Protein AF-S4RAH9-F1 (afdb_monomer)

Sequence (167 aa):
GRDCLVLNQGYLSEAGASLVDSTLGLNIVPKTKVVWLASEAFHYGAIDRAKSRGKKLALERVPEIGRRFHRIGLPPKVGSLQLFVEGYKDAEDWLRRFEVEPLPENTNKQLQLEFEKLVCLDYIIRNTDRGNDNWLIKYEPRKETDKDTEQEREPAVRIAAIDNGLA

pLDDT: mean 91.26, std 11.51, range [50.88, 98.69]

InterPro domains:
  IPR000403 Phosphatidylinositol 3-/4-kinase, catalytic domain [PF00454] (1-166)
  IPR000403 Phosphatidylinositol 3-/4-kinase, catalytic domain [PS50290] (1-167)
  IPR039756 Type II phosphatidylinositol 4-kinase Lsb6/PI4K2 [PTHR12865] (1-167)

Organism: Petromyzon marinus (NCBI:txid7757)

Secondary structure (DSSP, 8-state):
--TTSPTT-HHHHHHHHHHHHHHHT---SPPEEEEEE--TTS---HHHHHHHHHHHHHHHH-HHHHTT-S--SSPPEEEEEEPP-SS-EEHHHHHHHHHHSPPPHHHHHHHHHHHHHHHHHHHHTT-S---TTSEEEEEEPPP---TT----PPPEEEEEE---TT-

Solvent-accessible surface area (backbone atoms only — not comparable to full-atom values): 9682 Å² total; per-residue (Å²): 130,71,83,91,55,72,84,95,41,34,42,55,23,30,21,45,50,25,48,52,28,64,74,72,67,60,76,32,39,51,62,29,39,76,44,73,52,62,61,92,88,55,94,71,57,72,66,53,54,50,53,20,52,50,46,46,50,35,34,75,74,40,49,82,63,26,73,70,50,95,70,75,53,64,77,62,43,78,41,52,49,62,53,87,78,84,81,54,41,44,29,50,67,51,53,60,46,37,72,78,54,67,65,57,69,73,50,43,52,45,43,49,57,43,47,52,44,51,52,52,51,38,60,75,56,52,48,72,62,83,50,54,73,39,30,26,37,28,75,45,73,59,66,87,68,71,97,84,62,101,66,86,56,74,54,47,60,49,51,37,54,45,81,43,42,56,66

Structure (mmCIF, N/CA/C/O backbone):
data_AF-S4RAH9-F1
#
_entry.id   AF-S4RAH9-F1
#
loop_
_atom_site.group_PDB
_atom_site.id
_atom_site.type_sym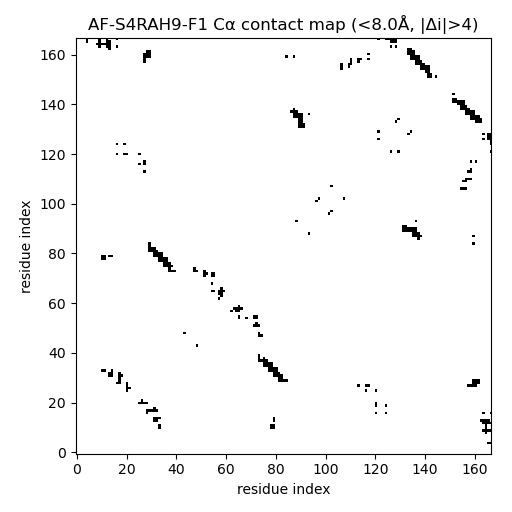bol
_atom_site.label_atom_id
_atom_site.label_alt_id
_atom_site.label_comp_id
_atom_site.label_asym_id
_atom_site.label_entity_id
_atom_site.label_seq_id
_atom_site.pdbx_PDB_ins_code
_atom_site.Cartn_x
_atom_site.Cartn_y
_atom_site.Cartn_z
_atom_site.occupancy
_atom_site.B_iso_or_equiv
_atom_site.auth_seq_id
_atom_site.auth_comp_id
_atom_site.auth_asym_id
_atom_site.auth_atom_id
_atom_site.pdbx_PDB_model_num
ATOM 1 N N . GLY A 1 1 ? 21.446 4.792 5.582 1.00 56.84 1 GLY A N 1
ATOM 2 C CA . GLY A 1 1 ? 20.286 3.996 5.138 1.00 56.84 1 GLY A CA 1
ATOM 3 C C . GLY A 1 1 ? 19.775 3.201 6.318 1.00 56.84 1 GLY A C 1
ATOM 4 O O . GLY A 1 1 ? 20.387 3.270 7.377 1.00 56.84 1 GLY A O 1
ATOM 5 N N . ARG A 1 2 ? 18.662 2.478 6.171 1.00 73.06 2 ARG A N 1
ATOM 6 C CA . ARG A 1 2 ? 18.265 1.460 7.154 1.00 73.06 2 ARG A CA 1
ATOM 7 C C . ARG A 1 2 ? 19.035 0.185 6.827 1.00 73.06 2 ARG A C 1
ATOM 9 O O . ARG A 1 2 ? 18.577 -0.614 6.021 1.00 73.06 2 ARG A O 1
ATOM 16 N N . ASP A 1 3 ? 20.228 0.035 7.396 1.00 81.75 3 ASP A N 1
ATOM 17 C CA . ASP A 1 3 ? 21.152 -1.066 7.063 1.00 81.75 3 ASP A CA 1
ATOM 18 C C . ASP A 1 3 ? 20.622 -2.455 7.474 1.00 81.75 3 ASP A C 1
ATOM 20 O O . ASP A 1 3 ? 21.165 -3.475 7.061 1.00 81.75 3 ASP A O 1
ATOM 24 N N . CYS A 1 4 ? 19.537 -2.506 8.254 1.00 89.81 4 CYS A N 1
ATOM 25 C CA . CYS A 1 4 ? 18.823 -3.736 8.595 1.00 89.81 4 CYS A CA 1
ATOM 26 C C . CYS A 1 4 ? 17.871 -4.240 7.494 1.00 89.81 4 CYS A C 1
ATOM 28 O O . CYS A 1 4 ? 17.354 -5.347 7.627 1.00 89.81 4 CYS A O 1
ATOM 30 N N . LEU A 1 5 ? 17.633 -3.462 6.430 1.00 91.06 5 LEU A N 1
ATOM 31 C CA . LEU A 1 5 ? 16.750 -3.839 5.323 1.00 91.06 5 LEU A CA 1
ATOM 32 C C . LEU A 1 5 ? 17.550 -4.314 4.108 1.00 91.06 5 LEU A C 1
ATOM 34 O O . LEU A 1 5 ? 18.593 -3.758 3.755 1.00 91.06 5 LEU A O 1
ATOM 38 N N . VAL A 1 6 ? 17.028 -5.328 3.418 1.00 90.69 6 VAL A N 1
ATOM 39 C CA . VAL A 1 6 ? 17.652 -5.855 2.200 1.00 90.69 6 VAL A CA 1
ATOM 40 C C . VAL A 1 6 ? 17.548 -4.834 1.064 1.00 90.69 6 VAL A C 1
ATOM 42 O O . VAL A 1 6 ? 16.490 -4.261 0.795 1.00 90.69 6 VAL A O 1
ATOM 45 N N . LEU A 1 7 ? 18.655 -4.631 0.348 1.00 90.81 7 LEU A N 1
ATOM 46 C CA . LEU A 1 7 ? 18.729 -3.668 -0.748 1.00 90.81 7 LEU A CA 1
ATOM 47 C C . LEU A 1 7 ? 17.733 -3.995 -1.872 1.00 90.81 7 LEU A C 1
ATOM 49 O O . LEU A 1 7 ? 17.713 -5.104 -2.404 1.00 90.81 7 LEU A O 1
ATOM 53 N N . ASN A 1 8 ? 16.974 -2.978 -2.294 1.00 89.06 8 ASN A N 1
ATOM 54 C CA . ASN A 1 8 ? 16.107 -2.998 -3.479 1.00 89.06 8 ASN A CA 1
ATOM 55 C C . ASN A 1 8 ? 15.004 -4.082 -3.467 1.00 89.06 8 ASN A C 1
ATOM 57 O O . ASN A 1 8 ? 14.599 -4.575 -4.522 1.00 89.06 8 ASN A O 1
ATOM 61 N N . GLN A 1 9 ? 14.506 -4.449 -2.281 1.00 94.81 9 GLN A N 1
ATOM 62 C CA . GLN A 1 9 ? 13.414 -5.420 -2.118 1.00 94.81 9 GLN A CA 1
ATOM 63 C C . GLN A 1 9 ? 12.109 -4.821 -1.575 1.00 94.81 9 GLN A C 1
ATOM 65 O O . GLN A 1 9 ? 11.194 -5.569 -1.249 1.00 94.81 9 GLN A O 1
ATOM 70 N N . GLY A 1 10 ? 11.963 -3.491 -1.551 1.00 96.44 10 GLY A N 1
ATOM 71 C CA . GLY A 1 10 ? 10.759 -2.855 -0.995 1.00 96.44 10 GLY A CA 1
ATOM 72 C C . GLY A 1 10 ? 9.451 -3.331 -1.641 1.00 96.44 10 GLY A C 1
ATOM 73 O O . GLY A 1 10 ? 8.479 -3.601 -0.951 1.00 96.44 10 GLY A O 1
ATOM 74 N N . TYR A 1 11 ? 9.443 -3.582 -2.955 1.00 97.56 11 TYR A N 1
ATOM 75 C CA . TYR A 1 11 ? 8.259 -4.122 -3.638 1.00 97.56 11 TYR A CA 1
ATOM 76 C C . TYR A 1 11 ? 7.879 -5.555 -3.211 1.00 97.56 11 TYR A C 1
ATOM 78 O O . TYR A 1 11 ? 6.719 -5.951 -3.349 1.00 97.56 11 TYR A O 1
ATOM 86 N N . LEU A 1 12 ? 8.845 -6.344 -2.724 1.00 98.19 12 LEU A N 1
ATOM 87 C CA . LEU A 1 12 ? 8.587 -7.659 -2.136 1.00 98.19 12 LEU A CA 1
ATOM 88 C C . LEU A 1 12 ? 8.042 -7.516 -0.719 1.00 98.19 12 LEU A C 1
ATOM 90 O O . 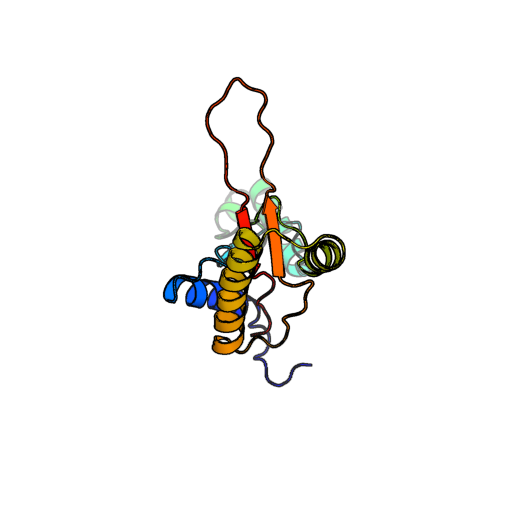LEU A 1 12 ? 7.127 -8.255 -0.377 1.00 98.19 12 LEU A O 1
ATOM 94 N N . SER A 1 13 ? 8.553 -6.554 0.055 1.00 98.12 13 SER A N 1
ATOM 95 C CA . SER A 1 13 ? 8.023 -6.218 1.383 1.00 98.12 13 SER A CA 1
ATOM 96 C C . SER A 1 13 ? 6.546 -5.789 1.287 1.00 98.12 13 SER A C 1
ATOM 98 O O . SER A 1 13 ? 5.685 -6.398 1.919 1.00 98.12 13 SER A O 1
ATOM 100 N N . GLU A 1 14 ? 6.204 -4.916 0.329 1.00 98.38 14 GLU A N 1
ATOM 101 C CA . GLU A 1 14 ? 4.817 -4.514 0.020 1.00 98.38 14 GLU A CA 1
ATOM 102 C C . GLU A 1 14 ? 3.884 -5.693 -0.308 1.00 98.38 14 GLU A C 1
ATOM 104 O O . GLU A 1 14 ? 2.777 -5.831 0.222 1.00 98.38 14 GLU A O 1
ATOM 109 N N . ALA A 1 15 ? 4.316 -6.570 -1.219 1.00 98.56 15 ALA A N 1
ATOM 110 C CA . ALA A 1 15 ? 3.536 -7.748 -1.589 1.00 98.56 15 ALA A CA 1
ATOM 111 C C . ALA A 1 15 ? 3.464 -8.774 -0.442 1.00 98.56 15 ALA A C 1
ATOM 113 O O . ALA A 1 15 ? 2.459 -9.478 -0.309 1.00 98.56 15 ALA A O 1
ATOM 114 N N . GLY A 1 16 ? 4.516 -8.849 0.377 1.00 98.50 16 GLY A N 1
ATOM 115 C CA . GLY A 1 16 ? 4.625 -9.689 1.563 1.00 98.50 16 GLY A CA 1
ATOM 116 C C . GLY A 1 16 ? 3.651 -9.270 2.659 1.00 98.50 16 GLY A C 1
ATOM 117 O O . GLY A 1 16 ? 2.943 -10.127 3.182 1.00 98.50 16 GLY A O 1
ATOM 118 N N . ALA A 1 17 ? 3.515 -7.971 2.928 1.00 98.69 17 ALA A N 1
ATOM 119 C CA . ALA A 1 17 ? 2.531 -7.449 3.875 1.00 98.69 17 ALA A CA 1
ATOM 120 C C . ALA A 1 17 ? 1.100 -7.854 3.482 1.00 98.69 17 ALA A C 1
ATOM 122 O O . ALA A 1 17 ? 0.357 -8.389 4.303 1.00 98.69 17 ALA A O 1
ATOM 123 N N . SER A 1 18 ? 0.738 -7.718 2.199 1.00 98.62 18 SER A N 1
ATOM 124 C CA . SER A 1 18 ? -0.571 -8.172 1.701 1.00 98.62 18 SER A CA 1
ATOM 125 C C . SER A 1 18 ? -0.749 -9.696 1.781 1.00 98.62 18 SER A C 1
ATOM 127 O O . SER A 1 18 ? -1.863 -10.181 1.984 1.00 98.62 18 SER A O 1
ATOM 129 N N . LEU A 1 19 ? 0.328 -10.474 1.630 1.00 98.69 19 LEU A N 1
ATOM 130 C CA . LEU A 1 19 ? 0.286 -11.925 1.816 1.00 98.69 19 LEU A CA 1
ATOM 131 C C . LEU A 1 19 ? 0.023 -12.294 3.285 1.00 98.69 19 LEU A C 1
ATOM 133 O O . LEU A 1 19 ? -0.875 -13.097 3.543 1.00 98.69 19 LEU A O 1
ATOM 137 N N . VAL A 1 20 ? 0.764 -11.700 4.224 1.00 98.62 20 VAL A N 1
ATOM 138 C CA . VAL A 1 20 ? 0.603 -11.917 5.672 1.00 98.62 20 VAL A CA 1
ATOM 139 C C . VAL A 1 20 ? -0.801 -11.523 6.124 1.00 98.62 20 VAL A C 1
ATOM 141 O O . VAL A 1 20 ? -1.477 -12.335 6.752 1.00 98.62 20 VAL A O 1
ATOM 144 N N . ASP A 1 21 ? -1.280 -10.345 5.718 1.00 98.69 21 ASP A N 1
ATOM 145 C CA . ASP A 1 21 ? -2.642 -9.867 5.987 1.00 98.69 21 ASP A CA 1
ATOM 146 C C . ASP A 1 21 ? -3.707 -10.892 5.568 1.00 98.69 21 ASP A C 1
ATOM 148 O O . ASP A 1 21 ? -4.536 -11.300 6.385 1.00 98.69 21 ASP A O 1
ATOM 152 N N . SER A 1 22 ? -3.627 -11.384 4.324 1.00 98.19 22 SER A N 1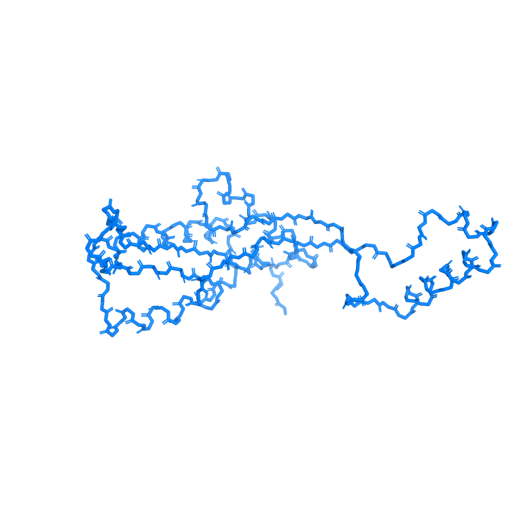
ATOM 153 C CA . SER A 1 22 ? -4.582 -12.368 3.800 1.00 98.19 22 SER A CA 1
ATOM 154 C C . SER A 1 22 ? -4.488 -13.735 4.484 1.00 98.19 22 SER A C 1
ATOM 156 O O . SER A 1 22 ? -5.493 -14.429 4.610 1.00 98.19 22 SER A O 1
ATOM 158 N N . THR A 1 23 ? -3.295 -14.115 4.949 1.00 98.31 23 THR A N 1
ATOM 159 C CA . THR A 1 23 ? -3.060 -15.390 5.647 1.00 98.31 23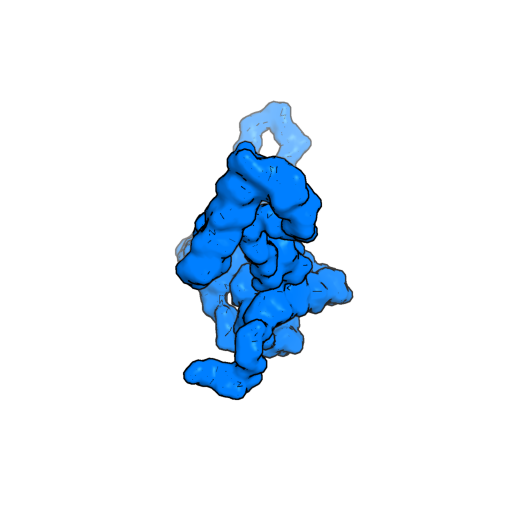 THR A CA 1
ATOM 160 C C . THR A 1 23 ? -3.647 -15.364 7.055 1.00 98.31 23 THR A C 1
ATOM 162 O O . THR A 1 23 ? -4.183 -16.365 7.522 1.00 98.31 23 THR A O 1
ATOM 165 N N . LEU A 1 24 ? -3.560 -14.213 7.722 1.00 97.88 24 LEU A N 1
ATOM 166 C CA . LEU A 1 24 ? -4.065 -14.003 9.077 1.00 97.88 24 LEU A CA 1
ATOM 167 C C . LEU A 1 24 ? -5.533 -13.553 9.114 1.00 97.88 24 LEU A C 1
ATOM 169 O O . LEU A 1 24 ? -6.122 -13.491 10.189 1.00 97.88 24 LEU A O 1
ATOM 173 N N . GLY A 1 25 ? -6.132 -13.236 7.962 1.00 97.88 25 GLY A N 1
ATOM 174 C CA . GLY A 1 25 ? -7.513 -12.759 7.883 1.00 97.88 25 GLY A CA 1
ATOM 175 C C . GLY A 1 25 ? -7.714 -11.374 8.507 1.00 97.88 25 GLY A C 1
ATOM 176 O O . GLY A 1 25 ? -8.804 -11.086 9.003 1.00 97.88 25 GLY A O 1
ATOM 177 N N . LEU A 1 26 ? -6.683 -10.520 8.496 1.00 98.12 26 LEU A N 1
ATOM 178 C CA . LEU A 1 26 ? -6.760 -9.164 9.054 1.00 98.12 26 LEU A CA 1
ATOM 179 C C . LEU A 1 26 ? -7.603 -8.249 8.154 1.00 98.12 26 LEU A C 1
ATOM 181 O O . LEU A 1 26 ? -8.483 -7.544 8.650 1.00 98.12 26 LEU A O 1
ATOM 185 N N . ASN A 1 27 ? -7.420 -8.364 6.833 1.00 98.00 27 ASN A N 1
ATOM 186 C CA . ASN A 1 27 ? -8.156 -7.636 5.796 1.00 98.00 27 ASN A CA 1
ATOM 187 C C . ASN A 1 27 ? -8.022 -6.106 5.896 1.00 98.00 27 ASN A C 1
ATOM 189 O O . ASN A 1 27 ? -8.980 -5.384 5.615 1.00 98.00 27 ASN A O 1
ATOM 193 N N . ILE A 1 28 ? -6.844 -5.618 6.289 1.00 98.31 28 ILE A N 1
ATOM 194 C CA . ILE A 1 28 ? -6.531 -4.187 6.416 1.00 98.31 28 ILE A CA 1
ATOM 195 C C . ILE A 1 28 ? -5.525 -3.711 5.362 1.00 98.31 28 ILE A C 1
ATOM 197 O O . ILE A 1 28 ? -5.495 -2.526 5.050 1.00 98.31 28 ILE A O 1
ATOM 201 N N . VAL A 1 29 ? -4.714 -4.593 4.769 1.00 98.62 29 VAL A N 1
ATOM 202 C CA . VAL A 1 29 ? -3.815 -4.220 3.661 1.00 98.62 29 VAL A CA 1
ATOM 203 C C . VAL A 1 29 ? -4.581 -4.303 2.338 1.00 98.62 29 VAL A C 1
ATOM 205 O O . VAL A 1 29 ? -5.002 -5.400 1.949 1.00 98.62 29 VAL A O 1
ATOM 208 N N . PRO A 1 30 ? -4.741 -3.201 1.577 1.00 98.56 30 PRO A N 1
ATOM 209 C CA . PRO A 1 30 ? -5.306 -3.283 0.236 1.00 98.56 30 PRO A CA 1
ATOM 210 C C . PRO A 1 30 ? -4.486 -4.254 -0.613 1.00 98.56 30 PRO A C 1
ATOM 212 O O . PRO A 1 30 ? -3.257 -4.244 -0.556 1.00 98.56 30 PRO A O 1
ATOM 215 N N . LYS A 1 31 ? -5.154 -5.113 -1.391 1.00 98.56 31 LYS A N 1
ATOM 216 C CA . LYS A 1 31 ? -4.495 -6.222 -2.093 1.00 98.56 31 LYS A CA 1
ATOM 217 C C . LYS A 1 31 ? -3.303 -5.728 -2.917 1.00 98.5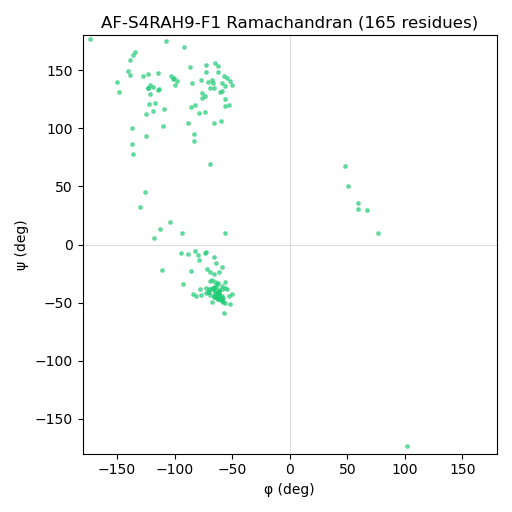6 31 LYS A C 1
ATOM 219 O O . LYS A 1 31 ? -3.486 -4.974 -3.872 1.00 98.56 31 LYS A O 1
ATOM 224 N N . THR A 1 32 ? -2.120 -6.244 -2.596 1.00 98.69 32 THR A N 1
ATOM 225 C CA . THR A 1 32 ? -0.860 -5.899 -3.261 1.00 98.69 32 THR A CA 1
ATOM 226 C C . THR A 1 32 ? -0.198 -7.143 -3.825 1.00 98.69 32 THR A C 1
ATOM 228 O O . THR A 1 32 ? -0.119 -8.180 -3.162 1.00 98.69 32 THR A O 1
ATOM 231 N N . LYS A 1 33 ? 0.276 -7.067 -5.072 1.00 98.56 33 LYS A N 1
ATOM 232 C CA . LYS A 1 33 ? 1.003 -8.160 -5.735 1.00 98.56 33 LYS A CA 1
ATOM 233 C C . LYS A 1 33 ? 2.184 -7.630 -6.540 1.00 98.56 33 LYS A C 1
ATOM 235 O O . LYS A 1 33 ? 2.205 -6.468 -6.938 1.00 98.56 33 LYS A O 1
ATOM 240 N N . VAL A 1 34 ? 3.146 -8.513 -6.802 1.00 98.50 34 VAL A N 1
ATOM 241 C CA . VAL A 1 34 ? 4.235 -8.254 -7.749 1.00 98.50 34 VAL A CA 1
ATOM 242 C C . VAL A 1 34 ? 3.681 -8.323 -9.168 1.00 98.50 34 VAL A C 1
ATOM 244 O O . VAL A 1 34 ? 3.044 -9.308 -9.541 1.00 98.50 34 VAL A O 1
ATOM 247 N N . VAL A 1 35 ? 3.928 -7.284 -9.959 1.00 98.25 35 VAL A N 1
ATOM 248 C CA . VAL A 1 35 ? 3.479 -7.182 -11.350 1.00 98.25 35 VAL A CA 1
ATOM 249 C C . VAL A 1 35 ? 4.602 -6.695 -12.258 1.00 98.25 35 VAL A C 1
ATOM 251 O O . VAL A 1 35 ? 5.609 -6.152 -11.802 1.00 98.25 35 VAL A O 1
ATOM 254 N N . TRP A 1 36 ? 4.399 -6.851 -13.566 1.00 97.88 36 TRP A N 1
ATOM 255 C CA . TRP A 1 36 ? 5.272 -6.316 -14.607 1.00 97.88 36 TRP A CA 1
ATOM 256 C C . TRP A 1 36 ? 4.483 -5.348 -15.477 1.00 97.88 36 TRP A C 1
ATOM 258 O O . TRP A 1 36 ? 3.563 -5.760 -16.179 1.00 97.88 36 TRP A O 1
ATOM 268 N N . LEU A 1 37 ? 4.854 -4.069 -15.457 1.00 97.31 37 LEU A N 1
ATOM 269 C CA . LEU A 1 37 ? 4.170 -3.024 -16.220 1.00 97.31 37 LEU A CA 1
ATOM 270 C C . LEU A 1 37 ? 5.160 -2.226 -17.067 1.00 97.31 37 LEU A C 1
ATOM 272 O O . LEU A 1 37 ? 6.288 -1.967 -16.654 1.00 97.31 37 LEU A O 1
ATOM 276 N N . ALA A 1 38 ? 4.729 -1.804 -18.252 1.00 95.81 38 ALA A N 1
ATOM 277 C CA . ALA A 1 38 ? 5.458 -0.861 -19.093 1.00 95.81 38 ALA A CA 1
ATOM 278 C C . ALA A 1 38 ? 4.570 0.359 -19.357 1.00 95.81 38 ALA A C 1
ATOM 280 O O . ALA A 1 38 ? 3.425 0.205 -19.772 1.00 95.81 38 ALA A O 1
ATOM 281 N N . SER A 1 39 ? 5.092 1.563 -19.129 1.00 95.19 39 SER A N 1
ATOM 282 C CA . SER A 1 39 ? 4.380 2.823 -19.380 1.00 95.19 39 SER A CA 1
ATOM 283 C C . SER A 1 39 ? 5.370 3.922 -19.742 1.00 95.19 39 SER A C 1
ATOM 285 O O . SER A 1 39 ? 6.421 4.029 -19.119 1.00 95.19 39 SER A O 1
ATOM 287 N N . GLU A 1 40 ? 5.051 4.778 -20.713 1.00 93.50 40 GLU A N 1
ATOM 288 C CA . GLU A 1 40 ? 5.933 5.891 -21.102 1.00 93.50 40 GLU A CA 1
ATOM 289 C C . GLU A 1 40 ? 6.186 6.896 -19.968 1.00 93.50 40 GLU A C 1
ATOM 291 O O . GLU A 1 40 ? 7.235 7.556 -19.964 1.00 93.50 40 GLU A O 1
ATOM 296 N N . ALA A 1 41 ? 5.264 6.957 -19.001 1.00 95.75 41 ALA A N 1
ATOM 297 C CA . ALA A 1 41 ? 5.355 7.785 -17.804 1.00 95.75 41 ALA A CA 1
ATOM 298 C C . ALA A 1 41 ? 6.404 7.279 -16.796 1.00 95.75 41 ALA A C 1
ATOM 300 O O . ALA A 1 41 ? 6.891 8.054 -15.979 1.00 95.75 41 ALA A O 1
ATOM 301 N N . PHE A 1 42 ? 6.798 6.000 -16.848 1.00 97.19 42 PHE A N 1
ATOM 302 C CA . PHE A 1 42 ? 7.822 5.474 -15.944 1.00 97.19 42 PHE A CA 1
ATOM 303 C C . PHE A 1 42 ? 9.225 5.979 -16.310 1.00 97.19 42 PHE A C 1
ATOM 305 O O . PHE A 1 42 ? 9.547 6.281 -17.463 1.00 97.19 42 PHE A O 1
ATOM 312 N N . HIS A 1 43 ? 10.114 6.026 -15.320 1.00 96.25 43 HIS A N 1
ATOM 313 C CA . HIS A 1 43 ? 11.495 6.450 -15.529 1.00 96.25 43 HIS A CA 1
ATOM 314 C C . HIS A 1 43 ? 12.314 5.370 -16.258 1.00 96.25 43 HIS A C 1
ATOM 316 O O . HIS A 1 43 ? 12.582 4.315 -15.694 1.00 96.25 43 HIS A O 1
ATOM 322 N N . TYR A 1 44 ? 12.761 5.626 -17.486 1.00 96.06 44 TYR A N 1
ATOM 323 C CA . TYR A 1 44 ? 13.624 4.718 -18.255 1.00 96.06 44 TYR A CA 1
ATOM 324 C C . TYR A 1 44 ? 14.904 5.427 -18.667 1.00 96.06 44 TYR A C 1
ATOM 326 O O . TYR A 1 44 ? 14.866 6.616 -18.990 1.00 96.06 44 TYR A O 1
ATOM 334 N N . GLY A 1 45 ? 16.005 4.675 -18.736 1.00 95.94 45 GLY A N 1
ATOM 335 C CA . GLY A 1 45 ? 17.274 5.186 -19.239 1.00 95.94 45 GLY A CA 1
ATOM 336 C C . GLY A 1 45 ? 17.179 5.628 -20.702 1.00 95.94 45 GLY A C 1
ATOM 337 O O . GLY A 1 45 ? 16.367 5.116 -21.480 1.00 95.94 45 GLY A O 1
ATOM 338 N N . ALA A 1 46 ? 18.044 6.566 -21.097 1.00 95.62 46 ALA A N 1
ATOM 339 C CA . ALA A 1 46 ? 18.062 7.122 -22.452 1.00 95.62 46 ALA A CA 1
ATOM 340 C C . ALA A 1 46 ? 18.188 6.034 -23.535 1.00 95.62 46 ALA A C 1
ATOM 342 O O . ALA A 1 46 ? 17.515 6.098 -24.565 1.00 95.62 46 ALA A O 1
ATOM 343 N N . ILE A 1 47 ? 18.987 4.996 -23.266 1.00 93.81 47 ILE A N 1
ATOM 344 C CA . ILE A 1 47 ? 19.196 3.860 -24.170 1.00 93.81 47 ILE A CA 1
ATOM 345 C C . ILE A 1 47 ? 17.897 3.075 -24.389 1.00 93.81 47 ILE A C 1
ATOM 347 O O . ILE A 1 47 ? 17.564 2.766 -25.532 1.00 93.81 47 ILE A O 1
ATOM 351 N N . ASP A 1 48 ? 17.141 2.771 -23.332 1.00 93.44 48 ASP A N 1
ATOM 352 C CA . ASP A 1 48 ? 15.885 2.019 -23.450 1.00 93.44 48 ASP A CA 1
ATOM 353 C C . ASP A 1 48 ? 14.832 2.807 -24.227 1.00 93.44 48 ASP A C 1
ATOM 355 O O . ASP A 1 48 ? 14.139 2.251 -25.084 1.00 93.44 48 ASP A O 1
ATOM 359 N N . ARG A 1 49 ? 14.760 4.124 -23.999 1.00 93.50 49 ARG A N 1
ATOM 360 C CA . ARG A 1 49 ? 13.873 5.009 -24.765 1.00 93.50 49 ARG A CA 1
ATOM 361 C C . ARG A 1 49 ? 14.278 5.071 -26.239 1.00 93.50 49 ARG A C 1
ATOM 363 O O . ARG A 1 49 ? 13.414 4.930 -27.105 1.00 93.50 49 ARG A O 1
ATOM 370 N N . ALA A 1 50 ? 15.568 5.225 -26.538 1.00 93.19 50 ALA A N 1
ATOM 371 C CA . ALA A 1 50 ? 16.074 5.249 -27.911 1.00 93.19 50 ALA A CA 1
ATOM 372 C C . ALA A 1 50 ? 15.829 3.916 -28.637 1.00 93.19 50 ALA A C 1
ATOM 374 O O . ALA A 1 50 ? 15.327 3.911 -29.761 1.00 93.19 50 ALA A O 1
ATOM 375 N N . LYS A 1 51 ? 16.094 2.782 -27.975 1.00 91.75 51 LYS A N 1
ATOM 376 C CA . LYS A 1 51 ? 15.825 1.438 -28.511 1.00 91.75 51 LYS A CA 1
ATOM 377 C C . LYS A 1 51 ? 14.338 1.217 -28.778 1.00 91.75 51 LYS A C 1
ATOM 379 O O . LYS A 1 51 ? 13.992 0.703 -29.839 1.00 91.75 51 LYS A O 1
ATOM 384 N N . SER A 1 52 ? 13.466 1.611 -27.848 1.00 91.50 52 SER A N 1
ATOM 385 C CA . SER A 1 52 ? 12.009 1.516 -28.011 1.00 91.50 52 SER A CA 1
ATOM 386 C C . SER A 1 52 ? 11.535 2.292 -29.247 1.00 91.50 52 SER A C 1
ATOM 388 O O . SER A 1 52 ? 10.865 1.727 -30.115 1.00 91.50 52 SER A O 1
ATOM 390 N N . ARG A 1 53 ? 11.976 3.552 -29.393 1.00 90.44 53 ARG A N 1
ATOM 391 C CA . ARG A 1 53 ? 11.663 4.404 -30.554 1.00 90.44 53 ARG A CA 1
ATOM 392 C C . ARG A 1 53 ? 12.201 3.825 -31.862 1.00 90.44 53 ARG A C 1
ATOM 394 O O . ARG A 1 53 ? 11.461 3.741 -32.835 1.00 90.44 53 ARG A O 1
ATOM 401 N N . GLY A 1 54 ? 13.460 3.387 -31.878 1.00 89.94 54 GLY A N 1
ATOM 402 C CA . GLY A 1 54 ? 14.096 2.820 -33.067 1.00 89.94 54 GLY A CA 1
ATOM 403 C C . GLY A 1 54 ? 13.408 1.544 -33.554 1.00 89.94 54 GLY A C 1
ATOM 404 O O . GLY A 1 54 ? 13.160 1.398 -34.747 1.00 89.94 54 GLY A O 1
ATOM 405 N N . LYS A 1 55 ? 13.022 0.649 -32.635 1.00 88.81 55 LYS A N 1
ATOM 406 C CA . LYS A 1 55 ? 12.266 -0.567 -32.978 1.00 88.81 55 LYS A CA 1
ATOM 407 C C . LYS A 1 55 ? 10.875 -0.255 -33.521 1.00 88.81 55 LYS A C 1
ATOM 409 O O . LYS A 1 55 ? 10.454 -0.894 -34.480 1.00 88.81 55 LYS A O 1
ATOM 414 N N . LYS A 1 56 ? 10.182 0.726 -32.933 1.00 88.75 56 LYS A N 1
ATOM 415 C CA . LYS A 1 56 ? 8.873 1.181 -33.418 1.00 88.75 56 LYS A CA 1
ATOM 416 C C . LYS A 1 56 ? 8.984 1.756 -34.835 1.00 88.75 56 LYS A C 1
ATOM 418 O O . LYS A 1 56 ? 8.261 1.325 -35.723 1.00 88.75 56 LYS A O 1
ATOM 423 N N . LEU A 1 57 ? 9.977 2.614 -35.072 1.00 88.88 57 LEU A N 1
ATOM 424 C CA . LEU A 1 57 ? 10.249 3.183 -36.392 1.00 88.88 57 LEU A CA 1
ATOM 425 C C . LEU A 1 57 ? 10.610 2.112 -37.430 1.00 88.88 57 LEU A C 1
ATOM 427 O O . LEU A 1 57 ? 10.165 2.181 -38.571 1.00 88.88 57 LEU A O 1
ATOM 431 N N . ALA A 1 58 ? 11.415 1.120 -37.051 1.00 87.62 58 ALA A N 1
ATOM 432 C CA . ALA A 1 58 ? 11.774 0.015 -37.932 1.00 87.62 58 ALA A CA 1
ATOM 433 C C . ALA A 1 58 ? 10.560 -0.858 -38.283 1.00 87.62 58 ALA A C 1
ATOM 435 O O . ALA A 1 58 ? 10.451 -1.287 -39.425 1.00 87.62 58 ALA A O 1
ATOM 436 N N . LEU A 1 59 ? 9.624 -1.072 -37.351 1.00 88.12 59 LEU A N 1
ATOM 437 C CA . LEU A 1 59 ? 8.350 -1.732 -37.650 1.00 88.12 59 LEU A CA 1
ATOM 438 C C . LEU A 1 59 ? 7.505 -0.943 -38.651 1.00 88.12 59 LEU A C 1
ATOM 440 O O . LEU A 1 59 ? 6.956 -1.540 -39.571 1.00 88.12 59 LEU A O 1
ATOM 444 N N . GLU A 1 60 ? 7.425 0.375 -38.481 1.00 89.19 60 GLU A N 1
ATOM 445 C CA . GLU A 1 60 ? 6.635 1.253 -39.348 1.00 89.19 60 GLU A CA 1
ATOM 446 C C . GLU A 1 60 ? 7.255 1.401 -40.748 1.00 89.19 60 GLU A C 1
ATOM 448 O O . GLU A 1 60 ? 6.534 1.390 -41.742 1.00 89.19 60 GLU A O 1
ATOM 453 N N . ARG A 1 61 ? 8.588 1.519 -40.846 1.00 90.31 61 ARG A N 1
ATOM 454 C CA . ARG A 1 61 ? 9.295 1.790 -42.113 1.00 90.31 61 ARG A CA 1
ATOM 455 C C . ARG A 1 61 ? 9.755 0.546 -42.865 1.00 90.31 61 ARG A C 1
ATOM 457 O O . ARG A 1 61 ? 9.792 0.572 -44.089 1.00 90.31 61 ARG A O 1
ATOM 464 N N . VAL A 1 62 ? 10.144 -0.517 -42.160 1.00 89.88 62 VAL A N 1
ATOM 465 C CA . VAL A 1 62 ? 10.630 -1.770 -42.765 1.00 89.88 62 VAL A CA 1
ATOM 466 C C . VAL A 1 62 ? 10.000 -2.967 -42.039 1.00 89.88 62 VAL A C 1
ATOM 468 O O . VAL A 1 62 ? 10.650 -3.617 -41.208 1.00 89.88 62 VAL A O 1
ATOM 471 N N . PRO A 1 63 ? 8.728 -3.296 -42.342 1.00 83.94 63 PRO A N 1
ATOM 472 C CA . PRO A 1 63 ? 7.967 -4.301 -41.598 1.00 83.94 63 PRO A CA 1
ATOM 473 C C . PRO A 1 63 ? 8.635 -5.682 -41.534 1.00 83.94 63 PRO A C 1
ATOM 475 O O . PRO A 1 63 ? 8.512 -6.373 -40.524 1.00 83.94 63 PRO A O 1
ATOM 478 N N . GLU A 1 64 ? 9.387 -6.079 -42.566 1.00 86.50 64 GLU A N 1
ATOM 479 C CA . GLU A 1 64 ? 10.129 -7.350 -42.606 1.00 86.50 64 GLU A CA 1
ATOM 480 C C . GLU A 1 64 ? 11.207 -7.466 -41.519 1.00 86.50 64 GLU A C 1
ATOM 482 O O . GLU A 1 64 ? 11.460 -8.557 -41.004 1.00 86.50 64 GLU A O 1
ATOM 487 N N . ILE A 1 65 ? 11.830 -6.342 -41.149 1.00 77.50 65 ILE A N 1
ATOM 488 C CA . ILE A 1 65 ? 12.807 -6.264 -40.057 1.00 77.50 65 ILE A CA 1
ATOM 489 C C . ILE A 1 65 ? 12.069 -6.110 -38.728 1.00 77.50 65 ILE A C 1
ATOM 491 O O . ILE A 1 65 ? 12.396 -6.789 -37.756 1.00 77.50 65 ILE A O 1
ATOM 495 N N . GLY A 1 66 ? 11.036 -5.265 -38.685 1.00 75.81 66 GLY A N 1
ATOM 496 C CA . GLY A 1 66 ? 10.273 -5.003 -37.468 1.00 75.81 66 GLY A CA 1
ATOM 497 C C . GLY A 1 66 ? 9.565 -6.224 -36.884 1.00 75.81 66 GLY A C 1
ATOM 498 O O . GLY A 1 66 ? 9.587 -6.419 -35.670 1.00 75.81 66 GLY A O 1
ATOM 499 N N . ARG A 1 67 ? 8.999 -7.092 -37.735 1.00 82.38 67 ARG A N 1
ATOM 500 C CA . ARG A 1 67 ? 8.336 -8.341 -37.313 1.00 82.38 67 ARG A CA 1
ATOM 501 C C . ARG A 1 67 ? 9.288 -9.346 -36.655 1.00 82.38 67 ARG A C 1
ATOM 503 O O . ARG A 1 67 ? 8.823 -10.254 -35.978 1.00 82.38 67 ARG A O 1
ATOM 510 N N . ARG A 1 68 ? 10.609 -9.180 -36.812 1.00 83.19 68 ARG A N 1
ATOM 511 C CA . ARG A 1 68 ? 11.621 -10.017 -36.141 1.00 83.19 68 ARG A CA 1
ATOM 512 C C . ARG A 1 68 ? 11.846 -9.615 -34.682 1.00 83.19 68 ARG A C 1
ATOM 514 O O . ARG A 1 68 ? 12.487 -10.354 -33.936 1.00 83.19 68 ARG A O 1
ATOM 521 N N . PHE A 1 69 ? 11.358 -8.451 -34.245 1.00 83.75 69 PHE A N 1
ATOM 522 C CA . PHE A 1 69 ? 11.497 -8.038 -32.854 1.00 83.75 69 PHE A CA 1
ATOM 523 C C . PHE A 1 69 ? 10.464 -8.738 -31.968 1.00 83.75 69 PHE A C 1
ATOM 525 O O . PHE A 1 69 ? 9.285 -8.411 -31.998 1.00 83.75 69 PHE A O 1
ATOM 532 N N . HIS A 1 70 ? 10.937 -9.606 -31.070 1.00 78.56 70 HIS A N 1
ATOM 533 C CA . HIS A 1 70 ? 10.110 -10.252 -30.038 1.00 78.56 70 HIS A CA 1
ATOM 534 C C . HIS A 1 70 ? 9.401 -9.271 -29.086 1.00 78.56 70 HIS A C 1
ATOM 536 O O . HIS A 1 70 ? 8.459 -9.642 -28.392 1.00 78.56 70 HIS A O 1
ATOM 542 N N . ARG A 1 71 ? 9.871 -8.019 -29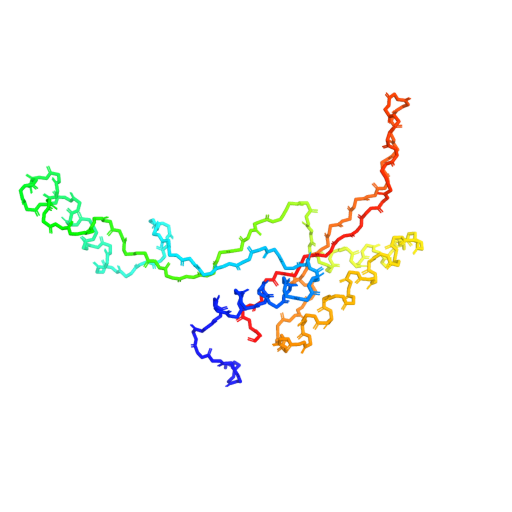.006 1.00 78.69 71 ARG A N 1
ATOM 543 C CA . ARG A 1 71 ? 9.259 -6.965 -28.192 1.00 78.69 71 ARG A CA 1
ATOM 544 C C . ARG A 1 71 ? 9.458 -5.604 -28.840 1.00 78.69 71 ARG A C 1
ATOM 546 O O . ARG A 1 71 ? 10.590 -5.226 -29.168 1.00 78.69 71 ARG A O 1
ATOM 553 N N . ILE A 1 72 ? 8.358 -4.868 -28.929 1.00 83.44 72 ILE A N 1
ATOM 554 C CA . ILE A 1 72 ? 8.278 -3.490 -29.406 1.00 83.44 72 ILE A CA 1
ATOM 555 C C . ILE A 1 72 ? 7.735 -2.647 -28.251 1.00 83.44 72 ILE A C 1
ATOM 557 O O . ILE A 1 72 ? 6.818 -3.078 -27.558 1.00 83.44 72 ILE A O 1
ATOM 561 N N . GLY A 1 73 ? 8.337 -1.482 -28.013 1.00 88.88 73 GLY A N 1
ATOM 562 C CA . GLY A 1 73 ? 8.029 -0.644 -26.855 1.00 88.88 73 GLY A CA 1
ATOM 563 C C . GLY A 1 73 ? 9.057 -0.745 -25.725 1.00 88.88 73 GLY A C 1
ATOM 564 O O . GLY A 1 73 ? 10.132 -1.338 -25.870 1.00 88.88 73 GLY A O 1
ATOM 565 N N . LEU A 1 74 ? 8.730 -0.108 -24.599 1.00 93.50 74 LEU A N 1
ATOM 566 C CA . LEU A 1 74 ? 9.587 -0.050 -23.414 1.00 93.50 74 LEU A CA 1
ATOM 567 C C . LEU A 1 74 ? 9.613 -1.404 -22.684 1.00 93.50 74 LEU A C 1
ATOM 569 O O . LEU A 1 74 ? 8.621 -2.136 -22.705 1.00 93.50 74 LEU A O 1
ATOM 573 N N . PRO A 1 75 ? 10.734 -1.769 -22.034 1.00 93.88 75 PRO A N 1
ATOM 574 C CA . PRO A 1 75 ? 10.787 -2.991 -21.244 1.00 93.88 75 PRO A CA 1
ATOM 575 C C . PRO A 1 75 ? 9.854 -2.881 -20.023 1.00 93.88 75 PRO A C 1
ATOM 577 O O . PRO A 1 75 ? 9.805 -1.827 -19.389 1.00 93.88 75 PRO A O 1
ATOM 580 N N . PRO A 1 76 ? 9.113 -3.939 -19.657 1.00 95.69 76 PRO A N 1
ATOM 581 C CA . PRO A 1 76 ? 8.308 -3.922 -18.450 1.00 95.69 76 PRO A CA 1
ATOM 582 C C . PRO A 1 76 ? 9.209 -3.890 -17.216 1.00 95.69 76 PRO A C 1
ATOM 584 O O . PRO A 1 76 ? 10.254 -4.543 -17.171 1.00 95.69 76 PRO A O 1
ATOM 587 N N . LYS A 1 77 ? 8.787 -3.124 -16.218 1.00 96.94 77 LYS A N 1
ATOM 588 C CA . LYS A 1 77 ? 9.418 -3.021 -14.909 1.00 96.94 77 LYS A CA 1
ATOM 589 C C . LYS A 1 77 ? 8.660 -3.877 -13.913 1.00 96.94 77 LYS A C 1
ATOM 591 O O . LYS A 1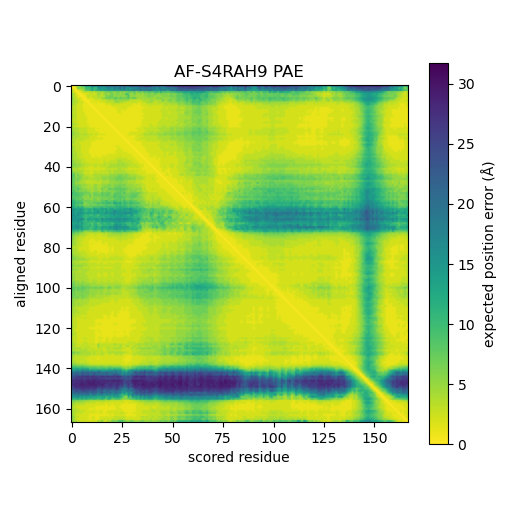 77 ? 7.431 -3.865 -13.912 1.00 96.94 77 LYS A O 1
ATOM 596 N N . VAL A 1 78 ? 9.410 -4.598 -13.086 1.00 97.81 78 VAL A N 1
ATOM 597 C CA . VAL A 1 78 ? 8.863 -5.289 -11.920 1.00 97.81 78 VAL A CA 1
ATOM 598 C C . VAL A 1 78 ? 8.617 -4.279 -10.800 1.00 97.81 78 VAL A C 1
ATOM 600 O O . VAL A 1 78 ? 9.411 -3.354 -10.622 1.00 97.81 78 VAL A O 1
ATOM 603 N N . GLY A 1 79 ? 7.522 -4.447 -10.070 1.00 98.06 79 GLY A N 1
ATOM 604 C CA . GLY A 1 79 ? 7.186 -3.636 -8.905 1.00 98.06 79 GLY A CA 1
ATOM 605 C C . GLY A 1 79 ? 5.947 -4.166 -8.194 1.00 98.06 79 GLY A C 1
ATOM 606 O O . GLY A 1 79 ? 5.327 -5.132 -8.643 1.00 98.06 79 GLY A O 1
ATOM 607 N N . SER A 1 80 ? 5.594 -3.539 -7.078 1.00 98.25 80 SER A N 1
ATOM 608 C CA . SER A 1 80 ? 4.358 -3.797 -6.351 1.00 98.25 80 SER A CA 1
ATOM 609 C C . SER A 1 80 ? 3.233 -2.972 -6.968 1.00 98.25 80 SER A C 1
ATOM 611 O O . SER A 1 80 ? 3.420 -1.817 -7.349 1.00 98.25 80 SER A O 1
ATOM 613 N N . LEU A 1 81 ? 2.056 -3.578 -7.085 1.00 98.56 81 LEU A N 1
ATOM 614 C CA . LEU A 1 81 ? 0.824 -2.890 -7.444 1.00 98.56 81 LEU A CA 1
ATOM 615 C C . LEU A 1 81 ? -0.212 -3.175 -6.369 1.00 98.56 81 LEU A C 1
ATOM 617 O O . LEU A 1 81 ? -0.652 -4.318 -6.218 1.00 98.56 81 LEU A O 1
ATOM 621 N N . GLN A 1 82 ? -0.555 -2.128 -5.629 1.00 98.69 82 GLN A N 1
ATOM 622 C CA . GLN A 1 82 ? -1.568 -2.130 -4.585 1.00 98.69 82 GLN A CA 1
ATOM 623 C C . GLN A 1 82 ? -2.891 -1.590 -5.139 1.00 98.69 82 GLN A C 1
ATOM 625 O O . GLN A 1 82 ? -2.899 -0.652 -5.938 1.00 98.69 82 GLN A O 1
ATOM 630 N N . LEU A 1 83 ? -4.012 -2.190 -4.734 1.00 98.38 83 LEU A N 1
ATOM 631 C CA . LEU A 1 83 ? -5.335 -1.650 -5.043 1.00 98.38 83 LEU A CA 1
ATOM 632 C C . LEU A 1 83 ? -5.557 -0.312 -4.334 1.00 98.38 83 LEU A C 1
ATOM 634 O O . LEU A 1 83 ? -5.310 -0.184 -3.138 1.00 98.38 83 LEU A O 1
ATOM 638 N N . PHE A 1 84 ? -6.078 0.661 -5.077 1.00 98.00 84 PHE A N 1
ATOM 639 C CA . PHE A 1 84 ? -6.483 1.947 -4.526 1.00 98.00 84 PHE A CA 1
ATOM 640 C C . PHE A 1 84 ? -7.743 1.796 -3.661 1.00 98.00 84 PHE A C 1
ATOM 642 O O . PHE A 1 84 ? -8.661 1.058 -4.028 1.00 98.00 84 PHE A O 1
ATOM 649 N N . VAL A 1 85 ? -7.792 2.505 -2.531 1.00 96.62 85 VAL A N 1
ATOM 650 C CA . VAL A 1 85 ? -8.946 2.532 -1.621 1.00 96.62 85 VAL A CA 1
ATOM 651 C C . VAL A 1 85 ? -9.568 3.924 -1.579 1.00 96.62 85 VAL A C 1
ATOM 653 O O . VAL A 1 85 ? -8.877 4.929 -1.448 1.00 96.62 85 VAL A O 1
ATOM 656 N N . GLU A 1 86 ? -10.892 3.988 -1.693 1.00 96.19 86 GLU A N 1
ATOM 657 C CA . GLU A 1 86 ? -11.635 5.245 -1.807 1.00 96.19 86 GLU A CA 1
ATOM 658 C C . GLU A 1 86 ? -12.264 5.679 -0.478 1.00 96.19 86 GLU A C 1
ATOM 660 O O . GLU A 1 86 ? -12.777 4.862 0.293 1.00 96.19 86 GLU A O 1
ATOM 665 N N . GLY A 1 87 ? -12.284 6.992 -0.234 1.00 95.62 87 GLY A N 1
ATOM 666 C CA . GLY A 1 87 ? -12.928 7.588 0.943 1.00 95.62 87 GLY A CA 1
ATOM 667 C C . GLY A 1 87 ? -12.135 7.452 2.246 1.00 95.62 87 GLY A C 1
ATOM 668 O O . GLY A 1 87 ? -12.666 7.753 3.312 1.00 95.62 87 GLY A O 1
ATOM 669 N N . TYR A 1 88 ? -10.885 7.009 2.161 1.00 97.31 88 TYR A N 1
ATOM 670 C CA . TYR A 1 88 ? -9.937 6.985 3.268 1.00 97.31 88 TYR A CA 1
ATOM 671 C C . TYR A 1 88 ? -9.195 8.326 3.376 1.00 97.31 88 TYR A C 1
ATOM 673 O O . TYR A 1 88 ? -9.039 9.037 2.381 1.00 97.31 88 TYR A O 1
ATOM 681 N N . LYS A 1 89 ? -8.748 8.667 4.585 1.00 96.75 89 LYS A N 1
ATOM 682 C CA . LYS A 1 89 ? -7.842 9.790 4.869 1.00 96.75 89 LYS A CA 1
ATOM 683 C C . LYS A 1 89 ? -6.777 9.352 5.862 1.00 96.75 89 LYS A C 1
ATOM 685 O O . LYS A 1 89 ? -6.982 8.353 6.550 1.00 96.75 89 LYS A O 1
ATOM 690 N N . ASP A 1 90 ? -5.702 10.115 5.956 1.00 96.69 90 ASP A N 1
ATOM 691 C CA . ASP A 1 90 ? -4.601 9.889 6.888 1.00 96.69 90 ASP A CA 1
ATOM 692 C C . ASP A 1 90 ? -5.131 9.683 8.311 1.00 96.69 90 ASP A C 1
ATOM 694 O O . ASP A 1 90 ? -6.068 10.358 8.758 1.00 96.69 90 ASP A O 1
ATOM 698 N N . ALA A 1 91 ? -4.566 8.713 9.026 1.00 97.44 91 ALA A N 1
ATOM 699 C CA . ALA A 1 91 ? -5.017 8.424 10.375 1.00 97.44 91 ALA A CA 1
ATOM 700 C C . ALA A 1 91 ? -4.771 9.607 11.312 1.00 97.44 91 ALA A C 1
ATOM 702 O O . ALA A 1 91 ? -5.632 9.905 12.136 1.00 97.44 91 ALA A O 1
ATOM 703 N N . GLU A 1 92 ? -3.663 10.334 11.144 1.00 96.50 92 GLU A N 1
ATOM 704 C CA . GLU A 1 92 ? -3.387 11.562 11.894 1.00 96.50 92 GLU A CA 1
ATOM 705 C C . GLU A 1 92 ? -4.542 12.578 11.813 1.00 96.50 92 GLU A C 1
ATOM 707 O O . GLU A 1 92 ? -4.968 13.113 12.840 1.00 96.50 92 GLU A O 1
ATOM 712 N N . ASP A 1 93 ? -5.101 12.794 10.618 1.00 95.94 93 ASP A N 1
ATOM 713 C CA . ASP A 1 93 ? -6.220 13.716 10.402 1.00 95.94 93 ASP A CA 1
ATOM 714 C C . ASP A 1 93 ? -7.469 13.307 11.188 1.00 95.94 93 ASP A C 1
ATOM 716 O O . ASP A 1 93 ? -8.190 14.160 11.715 1.00 95.94 93 ASP A O 1
ATOM 720 N N . TRP A 1 94 ? -7.759 12.006 11.244 1.00 96.19 94 TRP A N 1
ATOM 721 C CA . TRP A 1 94 ? -8.921 11.478 11.954 1.00 96.19 94 TRP A CA 1
ATOM 722 C C . TRP A 1 94 ? -8.712 11.436 13.463 1.00 96.19 94 TRP A C 1
ATOM 724 O O . TRP A 1 94 ? -9.597 11.864 14.200 1.00 96.19 94 TRP A O 1
ATOM 734 N N . LEU A 1 95 ? -7.543 10.994 13.924 1.00 96.31 95 LEU A N 1
ATOM 735 C CA . LEU A 1 95 ? -7.214 10.930 15.346 1.00 96.31 95 LEU A CA 1
ATOM 736 C C . LEU A 1 95 ? -7.303 12.315 15.997 1.00 96.31 95 LEU A C 1
ATOM 738 O O . LEU A 1 95 ? -7.968 12.457 17.020 1.00 96.31 95 LEU A O 1
ATOM 742 N N . ARG A 1 96 ? -6.765 13.360 15.350 1.00 96.19 96 ARG A N 1
ATOM 743 C CA . ARG A 1 96 ? -6.901 14.750 15.827 1.00 96.19 96 ARG A CA 1
ATOM 744 C C . ARG A 1 96 ? -8.359 15.205 15.937 1.00 96.19 96 ARG A C 1
ATOM 746 O O . ARG A 1 96 ? -8.703 15.964 16.838 1.00 96.19 96 ARG A O 1
ATOM 753 N N . ARG A 1 97 ? -9.236 14.765 15.027 1.00 95.38 97 ARG A N 1
ATOM 754 C CA . ARG A 1 97 ? -10.676 15.080 15.099 1.00 95.38 97 ARG A CA 1
ATOM 755 C C . ARG A 1 97 ? -11.338 14.354 16.263 1.00 95.38 97 ARG A C 1
ATOM 757 O O . ARG A 1 97 ? -12.137 14.970 16.957 1.00 95.38 97 ARG A O 1
ATOM 764 N N . PHE A 1 98 ? -10.986 13.090 16.490 1.00 95.06 98 PHE A N 1
ATOM 765 C CA . PHE A 1 98 ? -11.542 12.284 17.577 1.00 95.06 98 PHE A CA 1
ATOM 766 C C . PHE A 1 98 ? -11.086 12.745 18.967 1.00 95.06 98 PHE A C 1
ATOM 768 O O . PHE A 1 98 ? -11.796 12.518 19.939 1.00 95.06 98 PHE A O 1
ATOM 775 N N . GLU A 1 99 ? -9.943 13.427 19.077 1.00 94.12 99 GLU A N 1
ATOM 776 C CA . GLU A 1 99 ? -9.537 14.093 20.323 1.00 94.12 99 GLU A CA 1
ATOM 777 C C . GLU A 1 99 ? -10.453 15.272 20.685 1.00 94.12 99 GLU A C 1
ATOM 779 O O . GLU A 1 99 ? -10.741 15.494 21.860 1.00 94.12 99 GLU A O 1
ATOM 784 N N . VAL A 1 100 ? -10.917 16.028 19.683 1.00 96.56 100 VAL A N 1
ATOM 785 C CA . VAL A 1 100 ? -11.815 17.180 19.875 1.00 96.56 100 VAL A CA 1
ATOM 786 C C . VAL A 1 100 ? -13.268 16.731 20.033 1.00 96.56 100 VAL A C 1
ATOM 788 O O . VAL A 1 100 ? -13.975 17.220 20.913 1.00 96.56 100 VAL A O 1
ATOM 791 N N . GLU A 1 101 ? -13.713 15.803 19.187 1.00 93.88 101 GLU A N 1
ATOM 792 C CA . GLU A 1 101 ? -15.055 15.224 19.195 1.00 93.88 101 GLU A CA 1
ATOM 793 C C . GLU A 1 101 ? -14.952 13.694 19.299 1.00 93.88 101 GLU A C 1
ATOM 795 O O . GLU A 1 101 ? -14.811 13.006 18.281 1.00 93.88 101 GLU A O 1
ATOM 800 N N . PRO A 1 102 ? -15.002 13.144 20.528 1.00 93.94 102 PRO A N 1
ATOM 801 C CA . PRO A 1 102 ? -14.865 11.713 20.749 1.00 93.94 102 PRO A CA 1
ATOM 802 C C . PRO A 1 102 ? -15.918 10.893 20.011 1.00 93.94 102 PRO A C 1
ATOM 804 O O . PRO A 1 102 ? -17.105 11.225 19.984 1.00 93.94 102 PRO A O 1
ATOM 807 N N . LEU A 1 103 ? -15.477 9.767 19.451 1.00 93.06 103 LEU A N 1
ATOM 808 C CA . LEU A 1 103 ? -16.367 8.807 18.813 1.00 93.06 103 LEU A CA 1
ATOM 809 C C . LEU A 1 103 ? -17.364 8.212 19.821 1.00 93.06 103 LEU A C 1
ATOM 811 O O . LEU A 1 103 ? -17.009 7.981 20.980 1.00 93.06 103 LEU A O 1
ATOM 815 N N . PRO A 1 104 ? -18.584 7.854 19.378 1.00 92.56 104 PRO A N 1
ATOM 816 C CA . PRO A 1 104 ? -19.482 7.026 20.172 1.00 92.56 104 PRO A CA 1
ATOM 817 C C . PRO A 1 104 ? -18.801 5.719 20.592 1.00 92.56 104 PRO A C 1
ATOM 819 O O . PRO A 1 104 ? -18.077 5.115 19.801 1.00 92.56 104 PRO A O 1
ATOM 822 N N . GLU A 1 105 ? -19.093 5.242 21.803 1.00 91.94 105 GLU A N 1
ATOM 823 C CA . GLU A 1 105 ? -18.428 4.083 22.423 1.00 91.94 105 GLU A CA 1
ATOM 824 C C . GLU A 1 105 ? -18.366 2.844 21.511 1.00 91.94 105 GLU A C 1
ATOM 826 O O . GLU A 1 105 ? -17.330 2.191 21.400 1.00 91.94 105 GLU A O 1
ATOM 831 N N . ASN A 1 106 ? -19.457 2.535 20.803 1.00 91.62 106 ASN A N 1
ATOM 832 C CA . ASN A 1 106 ? -19.501 1.392 19.887 1.00 91.62 106 ASN A CA 1
ATOM 833 C C . ASN A 1 106 ? -18.540 1.561 18.699 1.00 91.62 106 ASN A C 1
ATOM 835 O O . ASN A 1 106 ? -17.828 0.624 18.346 1.00 91.62 106 ASN A O 1
ATOM 839 N N . THR A 1 107 ? -18.485 2.756 18.108 1.00 93.62 107 THR A N 1
ATOM 840 C CA . THR A 1 107 ? -17.568 3.072 17.005 1.00 93.62 107 THR A CA 1
ATOM 841 C C . THR A 1 107 ? -16.121 3.102 17.486 1.00 93.62 107 THR A C 1
ATOM 843 O O . THR A 1 107 ? -15.233 2.623 16.789 1.00 93.62 107 THR A O 1
ATOM 846 N N . ASN A 1 108 ? -15.872 3.615 18.694 1.00 95.06 108 ASN A N 1
ATOM 847 C CA . ASN A 1 108 ? -14.538 3.619 19.285 1.00 95.06 108 ASN A CA 1
ATOM 848 C C . ASN A 1 108 ? -14.013 2.186 19.494 1.00 95.06 108 ASN A C 1
ATOM 850 O O . ASN A 1 108 ? -12.878 1.883 19.135 1.00 95.06 108 ASN A O 1
ATOM 854 N N . LYS A 1 109 ? -14.867 1.261 19.955 1.00 95.94 109 LYS A N 1
ATOM 855 C CA . LYS A 1 109 ? -14.525 -0.172 20.028 1.00 95.94 109 LYS A CA 1
ATOM 856 C C . LYS A 1 109 ? -14.213 -0.776 18.660 1.00 95.94 109 LYS A C 1
ATOM 858 O O . LYS A 1 109 ? -13.273 -1.556 18.549 1.00 95.94 109 LYS A O 1
ATOM 863 N N . GLN A 1 110 ? -14.963 -0.418 17.616 1.00 95.81 110 GLN A N 1
ATOM 864 C CA . GLN A 1 110 ? -14.649 -0.860 16.251 1.00 95.81 110 GLN A CA 1
ATOM 865 C C . GLN A 1 110 ? -13.285 -0.331 15.784 1.00 95.81 110 GLN A C 1
ATOM 867 O O . GLN A 1 110 ? -12.497 -1.097 15.233 1.00 95.81 110 GLN A O 1
ATOM 872 N N . LEU A 1 111 ? -12.982 0.947 16.044 1.00 96.88 111 LEU A N 1
ATOM 873 C CA . LEU A 1 111 ? -11.689 1.547 15.708 1.00 96.88 111 LEU A CA 1
ATOM 874 C C . LEU A 1 111 ? -10.551 0.832 16.441 1.00 96.88 111 LEU A C 1
ATOM 876 O O . LEU A 1 111 ? -9.531 0.527 15.831 1.00 96.88 111 LEU A O 1
ATOM 880 N N . GLN A 1 112 ? -10.744 0.521 17.723 1.00 97.94 112 GLN A N 1
ATOM 881 C CA . GLN A 1 112 ? -9.765 -0.214 18.513 1.00 97.94 112 GLN A CA 1
ATOM 882 C C . GLN A 1 112 ? -9.500 -1.615 17.943 1.00 97.94 112 GLN A C 1
ATOM 884 O O . GLN A 1 112 ? -8.341 -1.985 17.788 1.00 97.94 112 GLN A O 1
ATOM 889 N N . LEU A 1 113 ? -10.539 -2.362 17.554 1.00 98.00 113 LEU A N 1
ATOM 890 C CA . LEU A 1 113 ? -10.375 -3.680 16.923 1.00 98.00 113 LEU A CA 1
ATOM 891 C C . LEU A 1 113 ? -9.625 -3.599 15.584 1.00 98.00 113 LEU A C 1
ATOM 893 O O . LEU A 1 113 ? -8.781 -4.442 15.287 1.00 98.00 113 LEU A O 1
ATOM 897 N N . GLU A 1 114 ? -9.915 -2.590 14.761 1.00 98.06 114 GLU A N 1
ATOM 898 C CA . GLU A 1 114 ? -9.184 -2.355 13.510 1.00 98.06 114 GLU A CA 1
ATOM 899 C C . GLU A 1 114 ? -7.716 -1.977 13.778 1.00 98.06 114 GLU A C 1
ATOM 901 O O . GLU A 1 114 ? -6.815 -2.424 13.066 1.00 98.06 114 GLU A O 1
ATOM 906 N N . PHE A 1 115 ? -7.456 -1.203 14.833 1.00 98.50 115 PHE A N 1
ATOM 907 C CA . PHE A 1 115 ? -6.107 -0.811 15.235 1.00 98.50 115 PHE A CA 1
ATOM 908 C C . PHE A 1 115 ? -5.303 -1.992 15.792 1.00 98.50 115 PHE A C 1
ATOM 910 O O . PHE A 1 115 ? -4.127 -2.142 15.475 1.00 98.50 115 PHE A O 1
ATOM 917 N N . GLU A 1 116 ? -5.926 -2.890 16.554 1.00 98.62 116 GLU A N 1
ATOM 918 C CA . GLU A 1 116 ? -5.286 -4.120 17.033 1.00 98.62 116 GLU A CA 1
ATOM 919 C C . GLU A 1 116 ? -4.800 -4.994 15.868 1.00 98.62 116 GLU A C 1
ATOM 921 O O . GLU A 1 116 ? -3.689 -5.525 15.917 1.00 98.62 116 GLU A O 1
ATOM 926 N N . LYS A 1 117 ? -5.567 -5.077 14.772 1.00 98.62 117 LYS A N 1
ATOM 927 C CA . LYS A 1 117 ? -5.123 -5.765 13.548 1.00 98.62 117 LYS A CA 1
ATOM 928 C C . LYS A 1 117 ? -3.885 -5.109 12.938 1.00 98.62 117 LYS A C 1
ATOM 930 O O . LYS A 1 117 ? -2.977 -5.827 12.518 1.00 98.62 117 LYS A O 1
ATOM 935 N N . LEU A 1 118 ? -3.837 -3.774 12.898 1.00 98.62 118 LEU A N 1
ATOM 936 C CA . LEU A 1 118 ? -2.672 -3.021 12.420 1.00 98.62 118 LEU A CA 1
ATOM 937 C C . LEU A 1 118 ? -1.440 -3.327 13.277 1.00 98.62 118 LEU A C 1
ATOM 939 O O . LEU A 1 118 ? -0.386 -3.652 12.736 1.00 98.62 118 LEU A O 1
ATOM 943 N N . VAL A 1 119 ? -1.598 -3.317 14.603 1.00 98.50 119 VAL A N 1
ATOM 944 C CA . VAL A 1 119 ? -0.531 -3.671 15.549 1.00 98.50 119 VAL A CA 1
ATOM 945 C C . VAL A 1 119 ? -0.039 -5.098 15.310 1.00 98.50 119 VAL A C 1
ATOM 947 O O . VAL A 1 119 ? 1.170 -5.317 15.233 1.00 98.50 119 VAL A O 1
ATOM 950 N N . CYS A 1 120 ? -0.944 -6.069 15.155 1.00 98.56 120 CYS A N 1
ATOM 951 C CA . CYS A 1 120 ? -0.571 -7.450 14.851 1.00 98.56 120 CYS A CA 1
ATOM 952 C C . CYS A 1 120 ? 0.224 -7.554 13.546 1.00 98.56 120 CYS A C 1
ATOM 954 O O . CYS A 1 120 ? 1.278 -8.190 13.533 1.00 98.56 120 CYS A O 1
ATOM 956 N N . LEU A 1 121 ? -0.257 -6.925 12.469 1.00 98.69 121 LEU A N 1
ATOM 957 C CA . LEU A 1 121 ? 0.425 -6.917 11.177 1.00 98.69 121 LEU A CA 1
ATOM 958 C C . LEU A 1 121 ? 1.838 -6.343 11.308 1.00 98.69 121 LEU A C 1
ATOM 960 O O . LEU A 1 121 ? 2.804 -7.046 11.009 1.00 98.69 121 LEU A O 1
ATOM 964 N N . ASP A 1 122 ? 1.954 -5.097 11.773 1.00 98.44 122 ASP A N 1
ATOM 965 C CA . ASP A 1 122 ? 3.222 -4.366 11.828 1.00 98.44 122 ASP A CA 1
ATOM 966 C C . ASP A 1 122 ? 4.226 -5.034 12.766 1.00 98.44 122 ASP A C 1
ATOM 968 O O . ASP A 1 122 ? 5.426 -5.032 12.491 1.00 98.44 122 ASP A O 1
ATOM 972 N N . TYR A 1 123 ? 3.758 -5.646 13.855 1.00 98.44 123 TYR A N 1
ATOM 973 C CA . TYR A 1 123 ? 4.634 -6.375 14.761 1.00 98.44 123 TYR A CA 1
ATOM 974 C C . TYR A 1 123 ? 5.175 -7.661 14.125 1.00 98.44 123 TYR A C 1
ATOM 976 O O . TYR A 1 123 ? 6.372 -7.927 14.228 1.00 98.44 123 TYR A O 1
ATOM 984 N N . ILE A 1 124 ? 4.325 -8.432 13.436 1.00 98.38 124 ILE A N 1
ATOM 985 C CA . ILE A 1 124 ? 4.710 -9.696 12.785 1.00 98.38 124 ILE A CA 1
ATOM 986 C C . ILE A 1 124 ? 5.702 -9.456 11.648 1.00 98.38 124 ILE A C 1
ATOM 988 O O . ILE A 1 124 ? 6.700 -10.170 11.555 1.00 98.38 124 ILE A O 1
ATOM 992 N N . ILE A 1 125 ? 5.449 -8.458 10.798 1.00 97.69 125 ILE A N 1
ATOM 993 C CA . ILE A 1 125 ? 6.358 -8.125 9.691 1.00 97.69 125 ILE A CA 1
ATOM 994 C C . ILE A 1 125 ? 7.532 -7.253 10.144 1.00 97.69 125 ILE A C 1
ATOM 996 O O . ILE A 1 125 ? 8.418 -6.976 9.354 1.00 97.69 125 ILE A O 1
ATOM 1000 N N . ARG A 1 126 ? 7.537 -6.822 11.410 1.00 97.38 126 ARG A N 1
ATOM 1001 C CA . ARG A 1 126 ? 8.493 -5.874 11.983 1.00 97.38 126 ARG A CA 1
ATOM 1002 C C . ARG A 1 126 ? 8.637 -4.603 11.139 1.00 97.38 126 ARG A C 1
ATOM 1004 O O . ARG A 1 126 ? 9.744 -4.156 10.852 1.00 97.38 126 ARG A O 1
ATOM 1011 N N . ASN A 1 127 ? 7.506 -3.989 10.801 1.00 96.94 127 ASN A N 1
ATOM 1012 C CA . ASN A 1 127 ? 7.488 -2.761 10.019 1.00 96.94 127 ASN A CA 1
ATOM 1013 C C . ASN A 1 127 ? 8.333 -1.674 10.698 1.00 96.94 127 ASN A C 1
ATOM 1015 O O . ASN A 1 127 ? 8.142 -1.355 11.875 1.00 96.94 127 ASN A O 1
ATOM 1019 N N . THR A 1 128 ? 9.291 -1.121 9.957 1.00 96.06 128 THR A N 1
ATOM 1020 C CA . THR A 1 128 ? 10.216 -0.110 10.474 1.00 96.06 128 THR A CA 1
ATOM 1021 C C . THR A 1 128 ? 9.755 1.317 10.190 1.00 96.06 128 THR A C 1
ATOM 1023 O O . THR A 1 128 ? 10.399 2.247 10.670 1.00 96.06 128 THR A O 1
ATOM 1026 N N . ASP A 1 129 ? 8.683 1.511 9.409 1.00 95.44 129 ASP A N 1
ATOM 1027 C CA . ASP A 1 129 ? 8.226 2.825 8.925 1.00 95.44 129 ASP A CA 1
ATOM 1028 C C . ASP A 1 129 ? 6.739 3.139 9.132 1.00 95.44 129 ASP A C 1
ATOM 1030 O O . ASP A 1 129 ? 6.125 3.848 8.334 1.00 95.44 129 ASP A O 1
ATOM 1034 N N . ARG A 1 130 ? 6.120 2.633 10.202 1.00 97.06 130 ARG A N 1
ATOM 1035 C CA . ARG A 1 130 ? 4.729 2.993 10.502 1.00 97.06 130 ARG A CA 1
ATOM 1036 C C . ARG A 1 130 ? 4.637 4.328 11.254 1.00 97.06 130 ARG A C 1
ATOM 1038 O O . ARG A 1 130 ? 4.727 4.354 12.480 1.00 97.06 130 ARG A O 1
ATOM 1045 N N . GLY A 1 131 ? 4.416 5.416 10.518 1.00 96.06 131 GLY A N 1
ATOM 1046 C CA . GLY A 1 131 ? 3.914 6.697 11.037 1.00 96.06 131 GLY A CA 1
ATOM 1047 C C . GLY A 1 131 ? 2.383 6.799 10.966 1.00 96.06 131 GLY A C 1
ATOM 1048 O O . GLY A 1 131 ? 1.743 5.954 10.343 1.00 96.06 131 GLY A O 1
ATOM 1049 N N . ASN A 1 132 ? 1.782 7.818 11.596 1.00 96.00 132 ASN A N 1
ATOM 1050 C CA . ASN A 1 132 ? 0.322 8.061 11.562 1.00 96.00 132 ASN A CA 1
ATOM 1051 C C . ASN A 1 132 ? -0.199 8.615 10.221 1.00 96.00 132 ASN A C 1
ATOM 1053 O O . ASN A 1 132 ? -1.406 8.710 10.012 1.00 96.00 132 ASN A O 1
ATOM 1057 N N . ASP A 1 133 ? 0.712 8.955 9.324 1.00 93.62 133 ASP A N 1
ATOM 1058 C CA . ASP A 1 133 ? 0.513 9.299 7.920 1.00 93.62 133 ASP A CA 1
ATOM 1059 C C . ASP A 1 133 ? 0.498 8.058 7.005 1.00 93.62 133 ASP A C 1
ATOM 1061 O O . ASP A 1 133 ? -0.131 8.067 5.950 1.00 93.62 133 ASP A O 1
ATOM 1065 N N . ASN A 1 134 ? 1.107 6.948 7.440 1.00 94.50 134 ASN A N 1
ATOM 1066 C CA . ASN A 1 134 ? 1.271 5.731 6.633 1.00 94.50 134 ASN A CA 1
ATOM 1067 C C . ASN A 1 134 ? 0.161 4.690 6.840 1.00 94.50 134 ASN A C 1
ATOM 1069 O O . ASN A 1 134 ? 0.263 3.553 6.388 1.00 94.50 134 ASN A O 1
ATOM 1073 N N . TRP A 1 135 ? -0.917 5.031 7.532 1.00 98.19 135 TRP A N 1
ATOM 1074 C CA . TRP A 1 135 ? -2.132 4.223 7.567 1.00 98.19 135 TRP A CA 1
ATOM 1075 C C . TRP A 1 135 ? -3.334 5.144 7.526 1.00 98.19 135 TRP A C 1
ATOM 1077 O O . TRP A 1 135 ? -3.289 6.291 7.966 1.00 98.19 135 TRP A O 1
ATOM 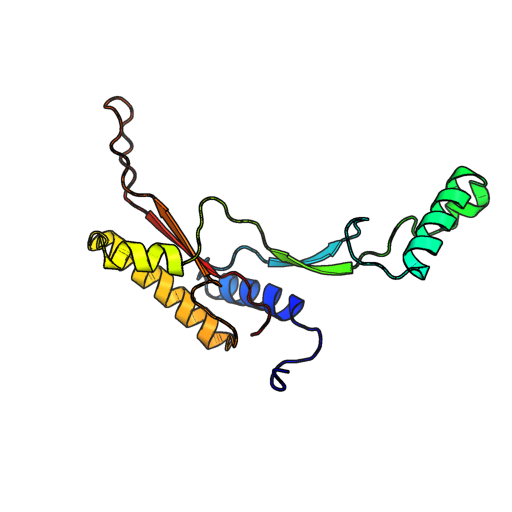1087 N N . LEU A 1 136 ? -4.408 4.641 6.938 1.00 98.50 136 LEU A N 1
ATOM 1088 C CA . LEU A 1 136 ? -5.570 5.445 6.633 1.00 98.50 136 LEU A CA 1
ATOM 1089 C C . LEU A 1 136 ? -6.765 4.987 7.453 1.00 98.50 136 LEU A C 1
ATOM 1091 O O . LEU A 1 136 ? -6.950 3.794 7.689 1.00 98.50 136 LEU A O 1
ATOM 1095 N N . ILE A 1 137 ? -7.630 5.931 7.798 1.00 98.25 137 ILE A N 1
ATOM 1096 C CA . ILE A 1 137 ? -8.931 5.674 8.400 1.00 98.25 137 ILE A CA 1
ATOM 1097 C C . ILE A 1 137 ? -10.022 6.102 7.417 1.00 98.25 137 ILE A C 1
ATOM 1099 O O . ILE A 1 137 ? -10.004 7.195 6.841 1.00 98.25 137 ILE A O 1
ATOM 1103 N N . LYS A 1 138 ? -11.015 5.232 7.247 1.00 97.25 138 LYS A N 1
ATOM 1104 C CA . LYS A 1 138 ? -12.303 5.571 6.652 1.00 97.25 138 LYS A CA 1
ATOM 1105 C C . LYS A 1 138 ? -13.347 5.554 7.753 1.00 97.25 138 LYS A C 1
ATOM 1107 O O . LYS A 1 138 ? -13.612 4.501 8.325 1.00 97.25 138 LYS A O 1
ATOM 1112 N N . TYR A 1 139 ? -13.938 6.711 8.020 1.00 95.00 139 TYR A N 1
ATOM 1113 C CA . TYR A 1 139 ? -15.036 6.854 8.965 1.00 95.00 139 TYR A CA 1
ATOM 1114 C C . TYR A 1 139 ? -16.292 7.329 8.234 1.00 95.00 139 TYR A C 1
ATOM 1116 O O . TYR A 1 139 ? -16.292 8.377 7.586 1.00 95.00 139 TYR A O 1
ATOM 1124 N N . GLU A 1 140 ? -17.355 6.536 8.325 1.00 89.62 140 GLU A N 1
ATOM 1125 C CA . GLU A 1 140 ? -18.681 6.859 7.808 1.00 89.62 140 GLU A CA 1
ATOM 1126 C C . GLU A 1 140 ? -19.610 7.098 9.007 1.00 89.62 140 G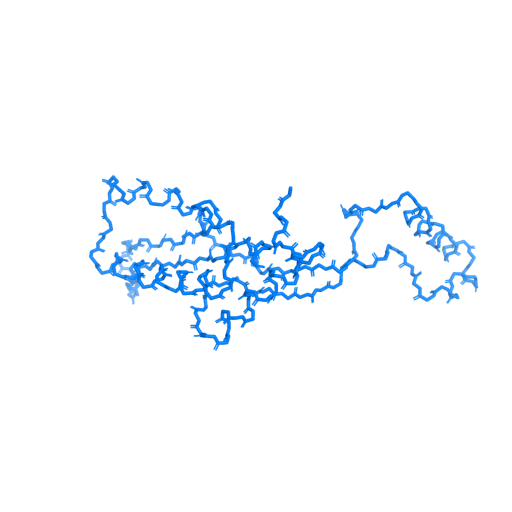LU A C 1
ATOM 1128 O O . GLU A 1 140 ? -20.028 6.129 9.647 1.00 89.62 140 GLU A O 1
ATOM 1133 N N . PRO A 1 141 ? -19.920 8.363 9.357 1.00 83.19 141 PRO A N 1
ATOM 1134 C CA . PRO A 1 141 ? -20.863 8.643 10.431 1.00 83.19 141 PRO A CA 1
ATOM 1135 C C . PRO A 1 141 ? -22.260 8.151 10.043 1.00 83.19 141 PRO A C 1
ATOM 1137 O O . PRO A 1 141 ? -22.595 8.049 8.857 1.00 83.19 141 PRO A O 1
ATOM 1140 N N . ARG A 1 142 ? -23.096 7.883 11.052 1.00 76.62 142 ARG A N 1
ATOM 1141 C CA . ARG A 1 142 ? -24.505 7.544 10.835 1.00 76.62 142 ARG A CA 1
ATOM 1142 C C . ARG A 1 142 ? -25.146 8.673 10.028 1.00 76.62 142 ARG A C 1
ATOM 1144 O O . ARG A 1 142 ? -25.159 9.818 10.473 1.00 76.62 142 ARG A O 1
ATOM 1151 N N . LYS A 1 143 ? -25.648 8.361 8.834 1.00 66.31 143 LYS A N 1
ATOM 1152 C CA . LYS A 1 143 ? -26.453 9.318 8.074 1.00 66.31 143 LYS A CA 1
ATOM 1153 C C . LYS A 1 143 ? -27.836 9.371 8.707 1.00 66.31 143 LYS A C 1
ATOM 1155 O O . LYS A 1 143 ? -28.480 8.333 8.836 1.00 66.31 143 LYS A O 1
ATOM 1160 N N . GLU A 1 144 ? -28.291 10.564 9.065 1.00 57.78 144 GLU A N 1
ATOM 1161 C CA . GLU A 1 144 ? -29.721 10.813 9.216 1.00 57.78 144 GLU A CA 1
ATOM 1162 C C . GLU A 1 144 ? -30.329 10.678 7.816 1.00 57.78 144 GLU A C 1
ATOM 1164 O O . GLU A 1 144 ? -30.079 11.495 6.931 1.00 57.78 144 GLU A O 1
ATOM 1169 N N . THR A 1 145 ? -31.009 9.568 7.547 1.00 53.81 145 THR A N 1
ATOM 1170 C CA . THR A 1 145 ? -31.745 9.395 6.293 1.00 53.81 145 THR A CA 1
ATOM 1171 C C . THR A 1 145 ? -33.029 10.211 6.359 1.00 53.81 145 THR A C 1
ATOM 1173 O O . THR A 1 145 ? -33.796 10.067 7.314 1.00 53.81 145 THR A O 1
ATOM 1176 N N . ASP A 1 146 ? -33.296 11.015 5.325 1.00 50.88 146 ASP A N 1
ATOM 1177 C CA . ASP A 1 146 ? -34.652 11.483 5.036 1.00 50.88 146 ASP A CA 1
ATOM 1178 C C . ASP A 1 146 ? -35.596 10.270 4.976 1.00 50.88 146 ASP A C 1
ATOM 1180 O O . ASP A 1 146 ? -35.225 9.199 4.490 1.00 50.88 146 ASP A O 1
ATOM 1184 N N . LYS A 1 147 ? -36.799 10.452 5.522 1.00 51.44 147 LYS A N 1
ATOM 1185 C CA . LYS A 1 147 ? -37.754 9.442 6.021 1.00 51.44 147 LYS A CA 1
ATOM 1186 C C . LYS A 1 147 ? -38.231 8.328 5.060 1.00 51.44 147 LYS A C 1
ATOM 1188 O O . LYS A 1 147 ? -39.111 7.574 5.454 1.00 51.44 147 LYS A O 1
ATOM 1193 N N . ASP A 1 148 ? -37.659 8.158 3.870 1.00 51.72 148 ASP A N 1
ATOM 1194 C CA . ASP A 1 148 ? -38.235 7.313 2.810 1.00 51.72 148 ASP A CA 1
ATOM 1195 C C . ASP A 1 148 ? -37.379 6.104 2.376 1.00 51.72 148 ASP A C 1
ATOM 1197 O O . ASP A 1 148 ? -37.754 5.380 1.456 1.00 51.72 148 ASP A O 1
ATOM 1201 N N . THR A 1 149 ? -36.246 5.813 3.030 1.00 53.59 149 THR A N 1
ATOM 1202 C CA . THR A 1 149 ? -35.511 4.546 2.804 1.00 53.59 149 THR A CA 1
ATOM 1203 C C . THR A 1 149 ? -35.033 3.929 4.119 1.00 53.59 149 THR A C 1
ATOM 1205 O O . THR A 1 149 ? -34.017 4.328 4.679 1.00 53.59 149 THR A O 1
ATOM 1208 N N . GLU A 1 150 ? -35.770 2.928 4.609 1.00 52.53 150 GLU A N 1
ATOM 1209 C CA . GLU A 1 150 ? -35.482 2.145 5.821 1.00 52.53 150 GLU A CA 1
ATOM 1210 C C . GLU A 1 150 ? -34.248 1.233 5.662 1.00 52.53 150 GLU A C 1
ATOM 1212 O O . GLU A 1 150 ? -34.344 0.007 5.630 1.00 52.53 150 GLU A O 1
ATOM 1217 N N . GLN A 1 151 ? -33.055 1.819 5.577 1.00 52.50 151 GLN A N 1
ATOM 1218 C CA . GLN A 1 151 ? -31.815 1.135 5.947 1.00 52.50 151 GLN A CA 1
ATOM 1219 C C . GLN A 1 151 ? -30.941 2.097 6.747 1.00 52.50 151 GLN A C 1
ATOM 1221 O O . GLN A 1 151 ? -30.073 2.780 6.200 1.00 52.50 151 GLN A O 1
ATOM 1226 N N . GLU A 1 152 ? -31.168 2.135 8.061 1.00 56.50 152 GLU A N 1
ATOM 1227 C CA . GLU A 1 152 ? -30.241 2.765 8.996 1.00 56.50 152 GLU A CA 1
ATOM 1228 C C . GLU A 1 152 ? -28.886 2.054 8.889 1.00 56.50 152 GLU A C 1
ATOM 1230 O O . GLU A 1 152 ? -28.729 0.911 9.318 1.00 56.50 152 GLU A O 1
ATOM 1235 N N . ARG A 1 153 ? -27.894 2.701 8.272 1.00 64.12 153 ARG A N 1
ATOM 1236 C CA . ARG A 1 153 ? -26.521 2.189 8.284 1.00 64.12 153 ARG A CA 1
ATOM 1237 C C . ARG A 1 153 ? -25.872 2.600 9.595 1.00 64.12 153 ARG A C 1
ATOM 1239 O O . ARG A 1 153 ? -25.768 3.793 9.885 1.00 64.12 153 ARG A O 1
ATOM 1246 N N . GLU A 1 154 ? -25.443 1.613 10.375 1.00 66.12 154 GLU A N 1
ATOM 1247 C CA . GLU A 1 154 ? -24.614 1.863 11.550 1.00 66.12 154 GLU A CA 1
ATOM 1248 C C . GLU A 1 154 ? -23.335 2.615 11.150 1.00 66.12 154 GLU A C 1
ATOM 1250 O O . GLU A 1 154 ? -22.812 2.391 10.051 1.00 66.12 154 GLU A O 1
ATOM 1255 N N . PRO A 1 155 ? -22.832 3.519 12.013 1.00 77.56 155 PRO A N 1
ATOM 1256 C CA . PRO A 1 155 ? -21.558 4.170 11.767 1.00 77.56 155 PRO A CA 1
ATOM 1257 C C . PRO A 1 155 ? -20.467 3.104 11.656 1.00 77.56 155 PRO A C 1
ATOM 1259 O O . PRO A 1 155 ? -20.385 2.203 12.491 1.00 77.56 155 PRO A O 1
ATOM 1262 N N . ALA A 1 156 ? -19.642 3.211 10.620 1.00 87.19 156 ALA A N 1
ATOM 1263 C CA . ALA A 1 156 ? -18.605 2.235 10.326 1.00 87.19 156 ALA A CA 1
ATOM 1264 C C . ALA A 1 156 ? -17.242 2.918 10.269 1.00 87.19 156 ALA A C 1
ATOM 1266 O O . ALA A 1 156 ? -17.074 3.965 9.637 1.00 87.19 156 ALA A O 1
ATOM 1267 N N . VAL A 1 157 ? -16.257 2.293 10.906 1.00 94.94 157 VAL A N 1
ATOM 1268 C CA . VAL A 1 157 ? -14.854 2.697 10.841 1.00 94.94 157 VAL A CA 1
ATOM 1269 C C . VAL A 1 157 ? -14.017 1.541 10.307 1.00 94.94 157 VAL A C 1
ATOM 1271 O O . VAL A 1 157 ? -14.256 0.383 10.644 1.00 94.94 157 VAL A O 1
ATOM 1274 N N . ARG A 1 158 ? -13.075 1.844 9.414 1.00 96.94 158 ARG A N 1
ATOM 1275 C CA . ARG A 1 158 ? -12.146 0.867 8.830 1.00 96.94 158 ARG A CA 1
ATOM 1276 C C . ARG A 1 158 ? -10.752 1.454 8.739 1.00 96.94 158 ARG A C 1
ATOM 1278 O O . ARG A 1 158 ? -10.618 2.641 8.434 1.00 96.94 158 ARG A O 1
ATOM 1285 N N . ILE A 1 159 ? -9.738 0.613 8.914 1.00 98.25 159 ILE A N 1
ATOM 1286 C CA . ILE A 1 159 ? -8.337 0.978 8.687 1.00 98.25 159 ILE A CA 1
ATOM 1287 C C . ILE A 1 159 ? -7.848 0.396 7.357 1.00 98.25 159 ILE A C 1
ATOM 1289 O O . ILE A 1 159 ? -8.266 -0.683 6.941 1.00 98.25 159 ILE A O 1
ATOM 1293 N N . ALA A 1 160 ? -6.975 1.133 6.671 1.00 98.62 160 ALA A N 1
ATOM 1294 C CA . ALA A 1 160 ? -6.180 0.618 5.565 1.00 98.62 160 ALA A CA 1
ATOM 1295 C C . ALA A 1 160 ? -4.685 0.812 5.854 1.00 98.62 160 ALA A C 1
ATOM 1297 O O . ALA A 1 160 ? -4.222 1.939 6.026 1.00 98.62 160 ALA A O 1
ATOM 1298 N N . ALA A 1 161 ? -3.930 -0.286 5.886 1.00 98.44 161 ALA A N 1
ATOM 1299 C CA . ALA A 1 161 ? -2.481 -0.280 6.055 1.00 98.44 161 ALA A CA 1
ATOM 1300 C C . ALA A 1 161 ? -1.797 -0.154 4.684 1.00 98.44 161 ALA A C 1
ATOM 1302 O O . ALA A 1 161 ? -1.761 -1.105 3.895 1.00 98.44 161 ALA A O 1
ATOM 1303 N N . ILE A 1 162 ? -1.274 1.035 4.390 1.00 97.81 162 ILE A N 1
ATOM 1304 C CA . ILE A 1 162 ? -0.567 1.355 3.140 1.00 97.81 162 ILE A CA 1
ATOM 1305 C C . ILE A 1 162 ? 0.938 1.489 3.400 1.00 97.81 162 ILE A C 1
ATOM 1307 O O . ILE A 1 162 ? 1.357 1.369 4.543 1.00 97.81 162 ILE A O 1
ATOM 1311 N N . ASP A 1 163 ? 1.742 1.681 2.355 1.00 97.06 163 ASP A N 1
ATOM 1312 C CA . ASP A 1 163 ? 3.191 1.932 2.457 1.00 97.06 163 ASP A CA 1
ATOM 1313 C C . ASP A 1 163 ? 3.929 0.945 3.387 1.00 97.06 163 ASP A C 1
ATOM 1315 O O . ASP A 1 163 ? 4.371 1.262 4.492 1.00 97.06 163 ASP A O 1
ATOM 1319 N N . ASN A 1 164 ? 3.986 -0.318 2.962 1.00 97.38 164 ASN A N 1
ATOM 1320 C CA . ASN A 1 164 ? 4.597 -1.411 3.721 1.00 97.38 164 ASN A CA 1
ATOM 1321 C C . ASN A 1 164 ? 5.969 -1.804 3.153 1.00 97.38 164 ASN A C 1
ATOM 1323 O O . ASN A 1 164 ? 6.440 -2.913 3.381 1.00 97.38 164 ASN A O 1
ATOM 1327 N N . GLY A 1 165 ? 6.608 -0.934 2.366 1.00 95.69 165 GLY A N 1
ATOM 1328 C CA . GLY A 1 165 ? 7.843 -1.247 1.643 1.00 95.69 165 GLY A CA 1
ATOM 1329 C C . GLY A 1 165 ? 9.102 -1.355 2.505 1.00 95.69 165 GLY A C 1
ATOM 1330 O O . GLY A 1 165 ? 10.157 -1.721 1.981 1.00 95.69 165 GLY A O 1
ATOM 1331 N N . LEU A 1 166 ? 9.012 -1.035 3.799 1.00 94.50 166 LEU A N 1
ATOM 1332 C CA . LEU A 1 166 ? 10.128 -0.999 4.748 1.00 94.50 166 LEU A CA 1
ATOM 1333 C C . LEU A 1 166 ? 9.862 -1.874 5.988 1.00 94.50 166 LEU A C 1
ATOM 1335 O O . LEU A 1 166 ? 10.123 -1.464 7.124 1.00 94.50 166 LEU A O 1
ATOM 1339 N N . ALA A 1 167 ? 9.361 -3.085 5.752 1.00 89.94 167 ALA A N 1
ATOM 1340 C CA . ALA A 1 167 ? 9.242 -4.170 6.725 1.00 89.94 167 ALA A CA 1
ATOM 1341 C C . ALA A 1 167 ? 10.241 -5.299 6.430 1.00 89.94 167 ALA A C 1
ATOM 1343 O O . ALA A 1 167 ? 10.498 -5.554 5.224 1.00 89.94 167 ALA A O 1
#

Nearest PDB structures (foldseek):
  5i0n-assembly1_A  TM=9.151E-01  e=6.523E-20  Homo sapiens
  4pla-assembly1_A  TM=9.423E-01  e=2.890E-19  Homo sapiens
  4hnd-assembly1_A  TM=9.240E-01  e=3.083E-19  Homo sapiens
  8a5x-assembly1_A  TM=9.903E-01  e=3.805E-16  Homo sapiens
  4wtv-assembly1_A  TM=9.735E-01  e=3.017E-15  Homo sapiens

Radius of gyration: 22.8 Å; Cα contacts (8 Å, |Δi|>4): 218; chains: 1; bounding box: 59×33×65 Å

Foldseek 3Di:
DPPPDDPPCLQVLLQVLLVVCVVVVLPQAFHKDKDWDADPPDDDDPVQVVVLVVLVVCCVPPVVVSVPDPDHHGGTDIGMDGDDDPQKAQQVVVVVVCVVPPDDPVQVVQVVSQVVSVVVSCVVSVQPDDDSRQKIKHWDDFDPDDPDDPDGDHIDMHMHGHSSSRD

Mean predicted aligned error: 6.19 Å